Protein AF-A0A6C0QCG2-F1 (afdb_monomer_lite)

pLDDT: mean 83.0, std 20.89, range [31.16, 98.31]

Sequence (81 aa):
MIYPVSTAAPYLRALDPSLAAPLRSPLIGSLCSGYGGLDLGVQAALGGTLAWHAEVDPNASRILARHWPGVPNLGDITAVD

Radius of gyration: 18.87 Å; chains: 1; bounding box: 39×49×52 Å

Foldseek 3Di:
DDDDDDDDDPPPDDPDVVVPPPPPAAEDEEECCQLPPVVVVCCVPRNHDDQEYEHADPVSVVSVCVVCVPHYHPYDPVPDD

Secondary structure (DSSP, 8-state):
---------SS-S---GGG-S-----EEEEES-TTSHHHHHHHHHH--EEEEEE---HHHHHHHHHH-TTSPB---GGG--

Structure (mmCIF, N/CA/C/O backbone):
data_AF-A0A6C0QCG2-F1
#
_entry.id   AF-A0A6C0QCG2-F1
#
loop_
_atom_site.group_PDB
_atom_site.id
_atom_site.type_symbol
_atom_site.label_atom_id
_atom_site.label_alt_id
_atom_site.label_comp_id
_atom_site.label_asym_id
_atom_site.label_entity_id
_atom_site.label_seq_id
_atom_site.pdbx_PDB_ins_code
_atom_site.Cartn_x
_atom_site.Cartn_y
_atom_site.Cartn_z
_atom_site.occupancy
_atom_site.B_iso_or_equiv
_atom_site.auth_seq_id
_atom_site.auth_comp_id
_atom_site.auth_asym_id
_atom_site.auth_atom_id
_atom_site.pdbx_PDB_model_num
ATOM 1 N N . MET A 1 1 ? 5.393 37.810 38.195 1.00 42.47 1 MET A N 1
ATOM 2 C CA . MET A 1 1 ? 5.960 37.632 36.841 1.00 42.47 1 MET A CA 1
ATOM 3 C C . MET A 1 1 ? 6.003 36.115 36.636 1.00 42.47 1 MET A C 1
ATOM 5 O O . MET A 1 1 ? 6.807 35.501 37.309 1.00 42.47 1 MET A O 1
ATOM 9 N N . ILE A 1 2 ? 5.114 35.382 35.958 1.00 49.84 2 ILE A N 1
ATOM 10 C CA . ILE A 1 2 ? 4.073 35.569 34.925 1.00 49.84 2 ILE A CA 1
ATOM 11 C C . ILE A 1 2 ? 3.080 34.374 35.089 1.00 49.84 2 ILE A C 1
ATOM 13 O O . ILE A 1 2 ? 3.517 33.293 35.467 1.00 49.84 2 ILE A O 1
ATOM 17 N N . TYR A 1 3 ? 1.780 34.550 34.813 1.00 31.16 3 TYR A N 1
ATOM 18 C CA . TYR A 1 3 ? 0.755 33.486 34.618 1.00 31.16 3 TYR A CA 1
ATOM 19 C C . TYR A 1 3 ? 0.208 33.587 33.147 1.00 31.16 3 TYR A C 1
ATOM 21 O O . TYR A 1 3 ? 0.580 34.553 32.481 1.00 31.16 3 TYR A O 1
ATOM 29 N N . PRO A 1 4 ? -0.624 32.665 32.586 1.00 71.69 4 PRO A N 1
ATOM 30 C CA . PRO A 1 4 ? -0.256 31.647 31.578 1.00 71.69 4 PRO A CA 1
ATOM 31 C C . PRO A 1 4 ? -1.146 31.694 30.290 1.00 71.69 4 PRO A C 1
ATOM 33 O O . PRO A 1 4 ? -1.996 32.566 30.149 1.00 71.69 4 PRO A O 1
ATOM 36 N N . VAL A 1 5 ? -1.007 30.740 29.354 1.00 47.06 5 VAL A N 1
ATOM 37 C CA . VAL A 1 5 ? -1.983 30.425 28.269 1.00 47.06 5 VAL A CA 1
ATOM 38 C C . VAL A 1 5 ? -1.719 28.956 27.878 1.00 47.06 5 VAL A C 1
ATOM 40 O O . VAL A 1 5 ? -0.569 28.604 27.656 1.00 47.06 5 VAL A O 1
ATOM 43 N N . SER A 1 6 ? -2.607 27.961 27.980 1.00 52.75 6 SER A N 1
ATOM 44 C CA . SER A 1 6 ? -3.997 27.786 27.529 1.00 52.75 6 SER A CA 1
ATOM 45 C C . SER A 1 6 ? -4.210 28.066 26.042 1.00 52.75 6 SER A C 1
ATOM 47 O O . SER A 1 6 ? -4.495 29.184 25.627 1.00 52.75 6 SER A O 1
ATOM 49 N N . THR A 1 7 ? -4.124 27.015 25.232 1.00 47.22 7 THR A N 1
ATOM 50 C CA . THR A 1 7 ? -4.838 26.909 23.952 1.00 47.22 7 THR A CA 1
ATOM 51 C C . THR A 1 7 ? -5.202 25.428 23.812 1.00 47.22 7 THR A C 1
ATOM 53 O O . THR A 1 7 ? -4.388 24.611 23.404 1.00 47.22 7 THR A O 1
ATOM 56 N N . ALA A 1 8 ? -6.26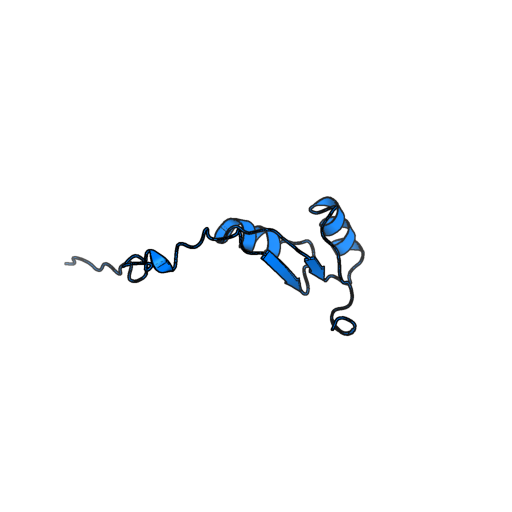1 24.978 24.495 1.00 43.22 8 ALA A N 1
ATOM 57 C CA . ALA A 1 8 ? -7.587 24.785 23.897 1.00 43.22 8 ALA A CA 1
ATOM 58 C C . ALA A 1 8 ? -7.450 24.060 22.547 1.00 43.22 8 ALA A C 1
ATOM 60 O O . ALA A 1 8 ? -6.985 24.648 21.582 1.00 43.22 8 ALA A O 1
ATOM 61 N N . ALA A 1 9 ? -7.753 22.767 22.428 1.00 47.00 9 ALA A N 1
ATOM 62 C CA . ALA A 1 9 ? -9.124 22.258 22.469 1.00 47.00 9 ALA A CA 1
ATOM 63 C C . ALA A 1 9 ? -10.140 23.219 21.811 1.00 47.00 9 ALA A C 1
ATOM 65 O O . ALA A 1 9 ? -10.923 23.841 22.526 1.00 47.00 9 ALA A O 1
ATOM 66 N N . PRO A 1 10 ? -10.181 23.326 20.466 1.00 41.62 10 PRO A N 1
ATOM 67 C CA . PRO A 1 10 ? -11.360 23.822 19.764 1.00 41.62 10 PRO A CA 1
ATOM 68 C C . PRO A 1 10 ? -12.130 22.686 19.066 1.00 41.62 10 PRO A C 1
ATOM 70 O O . PRO A 1 10 ? -13.283 22.876 18.707 1.00 41.62 10 PRO A O 1
ATOM 73 N N . TYR A 1 11 ? -11.537 21.496 18.896 1.00 40.50 11 TYR A N 1
ATOM 74 C CA . TYR A 1 11 ? -12.138 20.413 18.102 1.00 40.50 11 TYR A CA 1
ATOM 75 C C . TYR A 1 11 ? -13.074 19.484 18.879 1.00 40.50 11 TYR A C 1
ATOM 77 O O . TYR A 1 11 ? -13.822 18.723 18.277 1.00 40.50 11 TYR A O 1
ATOM 85 N N . LEU A 1 12 ? -13.076 19.551 20.212 1.00 43.19 12 LEU A N 1
ATOM 86 C CA . LEU A 1 12 ? -13.948 18.730 21.058 1.00 43.19 12 LEU A CA 1
ATOM 87 C C . LEU A 1 12 ? -15.207 19.490 21.487 1.00 43.19 12 LEU A C 1
ATOM 89 O O . LEU A 1 12 ? -15.646 19.389 22.631 1.00 43.19 12 LEU A O 1
ATOM 93 N N . ARG A 1 13 ? -15.794 20.278 20.580 1.00 48.78 13 ARG A N 1
ATOM 94 C CA . ARG A 1 13 ? -17.126 20.848 20.789 1.00 48.78 13 ARG A CA 1
ATOM 95 C C . ARG A 1 13 ? -18.057 20.353 19.689 1.00 48.78 13 ARG A C 1
ATOM 97 O O . ARG A 1 13 ? -18.039 20.863 18.581 1.00 48.78 13 ARG A O 1
ATOM 104 N N . ALA A 1 14 ? -18.844 19.346 20.071 1.00 52.34 14 ALA A N 1
ATOM 105 C CA . ALA A 1 14 ? -19.958 18.753 19.341 1.00 52.34 14 ALA A CA 1
ATOM 106 C C . ALA A 1 14 ? -19.614 18.227 17.937 1.00 52.34 14 ALA A C 1
ATOM 108 O O . ALA A 1 14 ? -19.890 18.868 16.929 1.00 52.34 14 ALA A O 1
ATOM 109 N N . LEU A 1 15 ? -19.121 16.984 17.874 1.00 58.59 15 LEU A N 1
ATOM 110 C CA . LEU A 1 15 ? -19.552 16.136 16.766 1.00 58.59 15 LEU A CA 1
ATOM 111 C C . LEU A 1 15 ? -21.077 16.046 16.876 1.00 58.59 15 LEU A C 1
ATOM 113 O O . LEU A 1 15 ? -21.596 15.671 17.930 1.00 58.59 15 LEU A O 1
ATOM 117 N N . ASP A 1 16 ? -21.782 16.466 15.830 1.00 58.72 16 ASP A N 1
ATOM 118 C CA . ASP A 1 16 ? -23.213 16.230 15.708 1.00 58.72 16 ASP A CA 1
ATOM 119 C C . ASP A 1 16 ? -23.471 14.726 15.940 1.00 58.72 16 ASP A C 1
ATOM 121 O O . ASP A 1 16 ? -22.855 13.902 15.260 1.00 58.72 16 ASP A O 1
ATOM 125 N N . PRO A 1 17 ? -24.328 14.318 16.892 1.00 54.31 17 PRO A N 1
ATOM 126 C CA . PRO A 1 17 ? -24.669 12.910 17.073 1.00 54.31 17 PRO A CA 1
ATOM 127 C C . PRO A 1 17 ? -25.297 12.275 15.817 1.00 54.31 17 PRO A C 1
ATOM 129 O O . PRO A 1 17 ? -25.297 11.053 15.705 1.00 54.31 17 PRO A O 1
ATOM 132 N N . SER A 1 18 ? -25.761 13.066 14.842 1.00 53.41 18 SER A N 1
ATOM 133 C CA . SER A 1 18 ? -26.172 12.590 13.514 1.00 53.4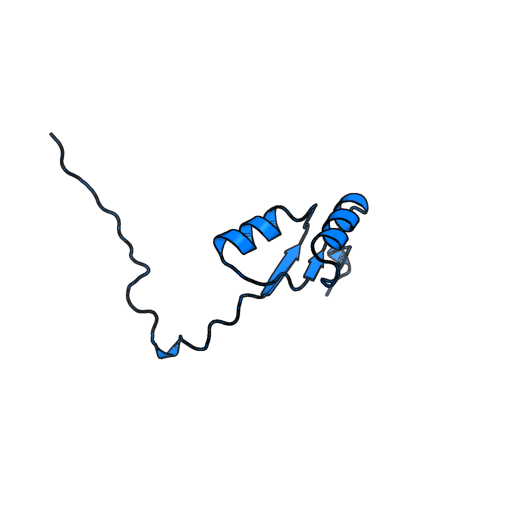1 18 SER A CA 1
ATOM 134 C C . SER A 1 18 ? -24.992 12.183 12.605 1.00 53.41 18 SER A C 1
ATOM 136 O O . SER A 1 18 ? -25.171 11.356 11.712 1.00 53.41 18 SER A O 1
ATOM 138 N N . LEU A 1 19 ? -23.769 12.672 12.875 1.00 53.44 19 LEU A N 1
ATOM 139 C CA . LEU A 1 19 ? -22.512 12.233 12.240 1.00 53.44 19 LEU A CA 1
ATOM 140 C C . LEU A 1 19 ? -21.929 10.972 12.894 1.00 53.44 19 LEU A C 1
ATOM 142 O O . LEU A 1 19 ? -20.984 10.389 12.363 1.00 53.44 19 LEU A O 1
ATOM 146 N N . ALA A 1 20 ? -22.501 10.510 14.010 1.00 58.56 20 ALA A N 1
ATOM 147 C CA . ALA A 1 20 ? -22.151 9.246 14.653 1.00 58.56 20 ALA A CA 1
ATOM 148 C C . ALA A 1 20 ? -22.787 8.040 13.935 1.00 58.56 20 ALA A C 1
ATOM 150 O O . ALA A 1 20 ? -23.243 7.085 14.567 1.00 58.56 20 ALA A O 1
ATOM 151 N N . ALA A 1 21 ? -22.781 8.040 12.596 1.00 60.03 21 ALA A N 1
ATOM 152 C CA . ALA A 1 21 ? -22.715 6.766 11.892 1.00 60.03 21 ALA A CA 1
ATOM 153 C C . ALA A 1 21 ? -21.521 6.000 12.491 1.00 60.03 21 ALA A C 1
ATOM 155 O O . ALA A 1 21 ? -20.513 6.645 12.799 1.00 60.03 21 ALA A O 1
ATOM 156 N N . PRO A 1 22 ? -21.605 4.675 12.718 1.00 58.34 22 PRO A N 1
ATOM 157 C CA . PRO A 1 22 ? -20.483 3.937 13.282 1.00 58.34 22 PRO A CA 1
ATOM 158 C C . PRO A 1 22 ? -19.261 4.277 12.438 1.00 58.34 22 PRO A C 1
ATOM 160 O O . PRO A 1 22 ? -19.277 4.007 11.234 1.00 58.34 22 PRO A O 1
ATOM 163 N N . LEU A 1 23 ? -18.275 4.961 13.035 1.00 62.09 23 LEU A N 1
ATOM 164 C CA . LEU A 1 23 ? -17.081 5.386 12.320 1.00 62.09 23 LEU A CA 1
ATOM 165 C C . LEU A 1 23 ? -16.401 4.098 11.886 1.00 62.09 23 LEU A C 1
ATOM 167 O O . LEU A 1 23 ? -15.743 3.421 12.676 1.00 62.09 23 LEU A O 1
ATOM 171 N N . ARG A 1 24 ? -16.669 3.688 10.645 1.00 73.94 24 ARG A N 1
ATOM 172 C CA . ARG A 1 24 ? -15.998 2.550 10.043 1.00 73.94 24 ARG A CA 1
ATOM 173 C C . ARG A 1 24 ? -14.516 2.878 10.126 1.00 73.94 24 ARG A C 1
ATOM 175 O O . ARG A 1 24 ? -14.123 3.991 9.780 1.00 73.94 24 ARG A O 1
ATOM 182 N N . SER A 1 25 ? -13.732 1.927 10.631 1.00 84.50 25 SER A N 1
ATOM 183 C CA . SER A 1 25 ? -12.275 2.040 10.649 1.00 84.50 25 SER A CA 1
ATOM 184 C C . SER A 1 25 ? -11.808 2.534 9.271 1.00 84.50 25 SER A C 1
ATOM 186 O O . SER A 1 25 ? -12.207 1.917 8.274 1.00 84.50 25 SER A O 1
ATOM 188 N N . PRO A 1 26 ? -11.058 3.649 9.176 1.00 90.44 26 PRO A N 1
ATOM 189 C CA . PRO A 1 26 ? -10.636 4.188 7.891 1.00 90.44 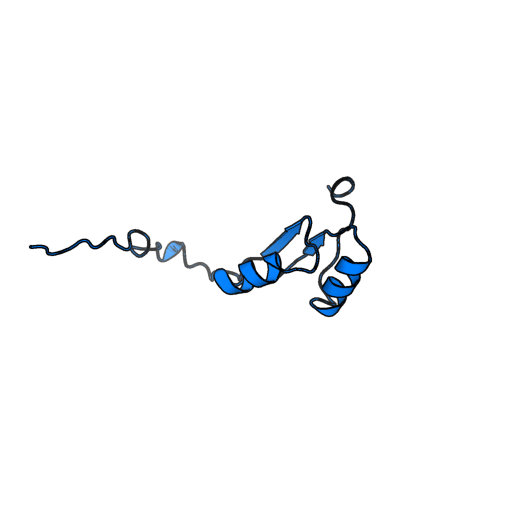26 PRO A CA 1
ATOM 190 C C . PRO A 1 26 ? -9.878 3.139 7.079 1.00 90.44 26 PRO A C 1
ATOM 192 O O . PRO A 1 26 ? -9.023 2.433 7.611 1.00 90.44 26 PRO A O 1
ATOM 195 N N . LEU A 1 27 ? -10.175 3.040 5.787 1.00 95.50 27 LEU A N 1
ATOM 196 C CA . LEU A 1 27 ? -9.366 2.234 4.881 1.00 95.50 27 LEU A CA 1
ATOM 197 C C . LEU A 1 27 ? -8.180 3.069 4.409 1.00 95.50 27 LEU A C 1
ATOM 199 O O . LEU A 1 27 ? -8.351 4.206 3.973 1.00 95.50 27 LEU A O 1
ATOM 203 N N . ILE A 1 28 ? -6.987 2.498 4.515 1.00 96.62 28 ILE A N 1
ATOM 204 C CA . ILE A 1 28 ? -5.734 3.161 4.169 1.00 96.62 28 ILE A CA 1
ATOM 205 C C . ILE A 1 28 ? -5.257 2.596 2.835 1.00 96.62 28 ILE A C 1
ATOM 207 O O . ILE A 1 28 ? -5.095 1.383 2.693 1.00 96.62 28 ILE A O 1
ATOM 211 N N . GLY A 1 29 ? -5.042 3.486 1.872 1.00 97.12 29 GLY A N 1
ATOM 212 C CA . GLY A 1 29 ? -4.304 3.209 0.647 1.00 97.12 29 GLY A CA 1
ATOM 213 C C . GLY A 1 29 ? -2.926 3.848 0.736 1.00 97.12 29 GLY A C 1
ATOM 214 O O . GLY A 1 29 ? -2.821 5.016 1.116 1.00 97.12 29 GLY A O 1
ATOM 215 N N . SER A 1 30 ? -1.884 3.084 0.423 1.00 97.75 30 SER A N 1
ATOM 216 C CA . SER A 1 30 ? -0.498 3.541 0.525 1.00 97.75 30 SER A CA 1
ATOM 217 C C . SER A 1 30 ? 0.175 3.573 -0.839 1.00 97.75 30 SER A C 1
ATOM 219 O O . SER A 1 30 ? 0.127 2.598 -1.583 1.00 97.75 30 SER A O 1
ATOM 221 N N . LEU A 1 31 ? 0.803 4.697 -1.171 1.00 97.19 31 LEU A N 1
ATOM 222 C CA . LEU A 1 31 ? 1.549 4.894 -2.411 1.00 97.19 31 LEU A CA 1
ATOM 223 C C . LEU A 1 31 ? 3.009 5.148 -2.062 1.00 97.19 31 LEU A C 1
ATOM 225 O O . LEU A 1 31 ? 3.284 5.885 -1.112 1.00 97.19 31 LEU A O 1
ATOM 229 N N . CYS A 1 32 ? 3.927 4.570 -2.840 1.00 96.88 32 CYS A N 1
ATOM 230 C CA . CYS A 1 32 ? 5.362 4.623 -2.549 1.00 96.88 32 CYS A CA 1
ATOM 231 C C . CYS A 1 32 ? 5.649 4.092 -1.135 1.00 96.88 32 CYS A C 1
ATOM 233 O O . CYS A 1 32 ? 6.333 4.735 -0.334 1.00 96.88 32 CYS A O 1
ATOM 235 N N . SER A 1 33 ? 5.042 2.951 -0.805 1.00 96.94 33 SER A N 1
ATOM 236 C CA . SER A 1 33 ? 4.934 2.446 0.568 1.00 96.94 33 SER A CA 1
ATOM 237 C C . SER A 1 33 ? 6.285 2.135 1.215 1.00 96.94 33 SER A C 1
ATOM 239 O O . SER A 1 33 ? 6.395 2.081 2.447 1.00 96.94 33 SER A O 1
ATOM 241 N N . GLY A 1 34 ? 7.332 1.929 0.414 1.00 97.44 34 GLY A N 1
ATOM 242 C CA . GLY A 1 34 ? 8.624 1.467 0.883 1.00 97.44 34 GLY A CA 1
ATOM 243 C C . GLY A 1 34 ? 8.447 0.184 1.689 1.00 97.44 34 GLY A C 1
ATOM 244 O O . GLY A 1 34 ? 7.726 -0.729 1.302 1.00 97.44 34 GLY A O 1
ATOM 245 N N . TYR A 1 35 ? 9.074 0.115 2.859 1.00 97.00 35 TYR A N 1
ATOM 246 C CA . TYR A 1 35 ? 8.919 -1.023 3.771 1.00 97.00 35 TYR A CA 1
ATOM 247 C C . TYR A 1 35 ? 7.705 -0.906 4.719 1.00 97.00 35 TYR A C 1
ATOM 249 O O . TYR A 1 35 ? 7.564 -1.730 5.622 1.00 97.00 35 TYR A O 1
ATOM 257 N N . GLY A 1 36 ? 6.847 0.110 4.554 1.00 97.25 36 GLY A N 1
ATOM 258 C CA . GLY A 1 36 ? 5.603 0.278 5.319 1.00 97.25 36 GLY A CA 1
ATOM 259 C C . GLY A 1 36 ? 5.707 1.138 6.583 1.00 97.25 36 GLY A C 1
ATOM 260 O O . GLY A 1 36 ? 4.847 1.075 7.463 1.00 97.25 36 GLY A O 1
ATOM 261 N N . GLY A 1 37 ? 6.762 1.950 6.713 1.00 97.44 37 GLY A N 1
ATOM 262 C CA . GLY A 1 37 ? 6.968 2.799 7.893 1.00 97.44 37 GLY A CA 1
ATOM 263 C C . GLY A 1 37 ? 5.855 3.833 8.103 1.00 97.44 37 GLY A C 1
ATOM 264 O O . GLY A 1 37 ? 5.374 4.004 9.225 1.00 97.44 37 GLY A O 1
ATOM 265 N N . LEU A 1 38 ? 5.413 4.490 7.024 1.00 96.94 38 LEU A N 1
ATOM 266 C CA . LEU A 1 38 ? 4.312 5.454 7.090 1.00 96.94 38 LEU A CA 1
ATOM 267 C C . LEU A 1 38 ? 2.978 4.764 7.399 1.00 96.94 38 LEU A C 1
ATOM 269 O O . LEU A 1 38 ? 2.203 5.280 8.198 1.00 96.94 38 LEU A O 1
ATOM 273 N N . ASP A 1 39 ? 2.749 3.575 6.842 1.00 96.56 39 ASP A N 1
ATOM 274 C CA . ASP A 1 39 ? 1.517 2.805 7.043 1.00 96.56 39 ASP A CA 1
ATOM 275 C C . ASP A 1 39 ? 1.311 2.451 8.513 1.00 96.56 39 ASP A C 1
ATOM 277 O O . ASP A 1 39 ? 0.207 2.593 9.043 1.00 96.56 39 ASP A O 1
ATOM 281 N N . LEU A 1 40 ? 2.380 2.019 9.187 1.00 96.44 40 LEU A N 1
ATOM 282 C CA . LEU A 1 40 ? 2.372 1.756 10.626 1.00 96.44 40 LEU A CA 1
ATOM 283 C C . LEU A 1 40 ? 2.156 3.040 11.430 1.00 96.44 40 LEU A C 1
ATOM 285 O O . LEU A 1 40 ? 1.388 3.034 12.388 1.00 96.44 40 LEU A O 1
ATOM 289 N N . GLY A 1 41 ? 2.803 4.141 11.037 1.00 96.56 41 GLY A N 1
ATOM 290 C CA . GLY A 1 41 ? 2.652 5.438 11.699 1.00 96.56 41 GLY A CA 1
ATOM 291 C C . GLY A 1 41 ? 1.219 5.972 11.634 1.00 96.56 41 GLY A C 1
ATOM 292 O O . GLY A 1 41 ? 0.669 6.390 12.652 1.00 96.56 41 GLY A O 1
ATOM 293 N N . VAL A 1 42 ? 0.589 5.902 10.460 1.00 94.94 42 VAL A N 1
ATOM 294 C CA . VAL A 1 42 ? -0.809 6.308 10.254 1.00 94.94 42 VAL A CA 1
ATOM 295 C C . VAL A 1 42 ? -1.758 5.400 11.031 1.00 94.94 42 VAL A C 1
ATOM 297 O O . VAL A 1 42 ? -2.602 5.913 11.764 1.00 94.94 42 VAL A O 1
ATOM 300 N N . GLN A 1 43 ? -1.584 4.075 10.947 1.00 94.62 43 GLN A N 1
ATOM 301 C CA . GLN A 1 43 ? -2.385 3.123 11.728 1.00 94.62 43 GLN A CA 1
ATOM 302 C C . GLN A 1 43 ? -2.273 3.385 13.236 1.00 94.62 43 GLN A C 1
ATOM 304 O O . GLN A 1 43 ? -3.275 3.329 13.945 1.00 94.62 43 GLN A O 1
ATOM 309 N N . ALA A 1 44 ? -1.079 3.715 13.733 1.00 94.94 44 ALA A N 1
ATOM 310 C CA . ALA A 1 44 ? -0.865 4.028 15.143 1.00 94.94 44 ALA A CA 1
ATOM 311 C C . ALA A 1 44 ? -1.492 5.368 15.566 1.00 94.94 44 ALA A C 1
ATOM 313 O O . ALA A 1 44 ? -2.022 5.469 16.671 1.00 94.94 44 ALA A O 1
ATOM 314 N N . ALA A 1 45 ? -1.431 6.396 14.717 1.00 94.75 45 ALA A N 1
ATOM 315 C CA . ALA A 1 45 ? -1.915 7.735 15.051 1.00 94.75 45 ALA A CA 1
ATOM 316 C C . ALA A 1 45 ? -3.434 7.896 14.882 1.00 94.75 45 ALA A C 1
ATOM 318 O O . ALA A 1 45 ? -4.062 8.618 15.654 1.00 94.75 45 ALA A O 1
ATOM 319 N N . LEU A 1 46 ? -4.012 7.256 13.862 1.00 90.19 46 LEU A N 1
ATOM 320 C CA . LEU A 1 46 ? -5.389 7.491 13.414 1.00 90.19 46 LEU A CA 1
ATOM 321 C C . LEU A 1 46 ? -6.268 6.231 13.453 1.00 90.19 46 LEU A C 1
ATOM 323 O O . LEU A 1 46 ? -7.476 6.322 13.233 1.00 90.19 46 LEU A O 1
ATOM 327 N N . GLY A 1 47 ? -5.689 5.059 13.728 1.00 90.75 47 GLY A N 1
ATOM 328 C CA . GLY A 1 47 ? -6.345 3.778 13.478 1.00 90.75 47 GLY A CA 1
ATOM 329 C C . GLY A 1 47 ? -6.437 3.476 11.980 1.00 90.75 47 GLY A C 1
ATOM 330 O O . GLY A 1 47 ? -5.771 4.103 11.157 1.00 90.75 47 GLY A O 1
ATOM 331 N N . GLY A 1 48 ? -7.279 2.511 11.617 1.00 93.25 48 GLY A N 1
ATOM 332 C CA . GLY A 1 48 ? -7.529 2.153 10.224 1.00 93.25 48 GLY A CA 1
ATOM 333 C C . GLY A 1 48 ? -7.058 0.754 9.844 1.00 93.25 48 GLY A C 1
ATOM 334 O O . GLY A 1 48 ? -6.493 0.007 10.642 1.00 93.25 48 GLY A O 1
ATOM 335 N N . THR A 1 49 ? -7.332 0.379 8.602 1.00 95.19 49 THR A N 1
ATOM 336 C CA . THR A 1 49 ? -6.948 -0.907 8.020 1.00 95.19 49 THR A CA 1
ATOM 337 C C . THR A 1 49 ? -6.311 -0.658 6.664 1.00 95.19 49 THR A C 1
ATOM 339 O O . THR A 1 49 ? -6.934 -0.053 5.793 1.00 95.19 49 THR A O 1
ATOM 342 N N . LEU A 1 50 ? -5.072 -1.120 6.485 1.00 96.94 50 LEU A N 1
ATOM 343 C CA . LEU A 1 50 ? -4.392 -1.065 5.194 1.00 96.94 50 LEU A CA 1
ATOM 344 C C . LEU A 1 50 ? -5.146 -1.949 4.194 1.00 96.94 50 LEU A C 1
ATOM 346 O O . LEU A 1 50 ? -5.222 -3.163 4.366 1.00 96.94 50 LEU A O 1
ATOM 350 N N . ALA A 1 51 ? -5.750 -1.319 3.191 1.00 97.75 51 ALA A N 1
ATOM 351 C CA . ALA A 1 51 ? -6.587 -1.979 2.197 1.00 97.75 51 ALA A CA 1
ATOM 352 C C . ALA A 1 51 ? -5.789 -2.385 0.957 1.00 97.75 51 ALA A C 1
ATOM 354 O O . ALA A 1 51 ? -6.092 -3.406 0.347 1.00 97.75 51 ALA A O 1
ATOM 355 N N . TRP A 1 52 ? -4.781 -1.593 0.596 1.00 97.81 52 TRP A N 1
ATOM 356 C CA . TRP A 1 52 ? -3.854 -1.843 -0.505 1.00 97.81 52 TRP A CA 1
ATOM 357 C C . TRP A 1 52 ? -2.608 -0.969 -0.340 1.00 97.81 52 TRP A C 1
ATOM 359 O O . TRP A 1 52 ? -2.635 0.060 0.344 1.00 97.81 52 TRP A O 1
ATOM 369 N N . HIS A 1 53 ? -1.516 -1.374 -0.977 1.00 98.06 53 HIS A N 1
ATOM 370 C CA . HIS A 1 53 ? -0.282 -0.599 -1.047 1.00 98.06 53 HIS A CA 1
ATOM 371 C C . HIS A 1 53 ? 0.316 -0.655 -2.456 1.00 98.06 53 HIS A C 1
ATOM 373 O O . HIS A 1 53 ? -0.030 -1.541 -3.230 1.00 98.06 53 HIS A O 1
ATOM 379 N N . ALA A 1 54 ? 1.205 0.270 -2.806 1.00 98.31 54 ALA A N 1
ATOM 380 C CA . ALA A 1 54 ? 1.893 0.285 -4.093 1.00 98.31 54 ALA A CA 1
ATOM 381 C C . ALA A 1 54 ? 3.390 0.531 -3.887 1.00 98.31 54 ALA A C 1
ATOM 383 O O . ALA A 1 54 ? 3.804 1.598 -3.424 1.00 98.31 54 ALA A O 1
ATOM 384 N N . GLU A 1 55 ? 4.191 -0.480 -4.216 1.00 98.25 55 GLU A N 1
ATOM 385 C CA . GLU A 1 55 ? 5.647 -0.455 -4.123 1.00 98.25 55 GLU A CA 1
ATOM 386 C C . GLU A 1 55 ? 6.266 -1.250 -5.278 1.00 98.25 55 GLU A C 1
ATOM 388 O O . GLU A 1 55 ? 5.866 -2.390 -5.535 1.00 98.25 55 GLU A O 1
ATOM 393 N N . VAL A 1 56 ? 7.247 -0.649 -5.955 1.00 97.81 56 VAL A N 1
ATOM 394 C CA . VAL A 1 56 ? 7.935 -1.215 -7.128 1.00 97.81 56 VAL A CA 1
ATOM 395 C C . VAL A 1 56 ? 9.255 -1.890 -6.765 1.00 97.81 56 VAL A C 1
ATOM 397 O O . VAL A 1 56 ? 9.694 -2.790 -7.482 1.00 97.81 56 VAL A O 1
ATOM 400 N N . ASP A 1 57 ? 9.892 -1.500 -5.657 1.00 98.12 57 ASP A N 1
ATOM 401 C CA . ASP A 1 57 ? 11.113 -2.139 -5.182 1.00 98.12 57 ASP A CA 1
ATOM 402 C C . ASP A 1 57 ? 10.812 -3.569 -4.687 1.00 98.12 57 ASP A C 1
ATOM 404 O O . ASP A 1 57 ? 9.999 -3.769 -3.770 1.00 98.12 57 ASP A O 1
ATOM 408 N N . PRO A 1 58 ? 11.479 -4.599 -5.243 1.00 97.94 58 PRO A N 1
ATOM 409 C CA . PRO A 1 58 ? 11.220 -5.985 -4.866 1.00 97.94 58 PRO A CA 1
ATOM 410 C C . PRO A 1 58 ? 11.580 -6.308 -3.412 1.00 97.94 58 PRO A C 1
ATOM 412 O O . PRO A 1 58 ? 10.974 -7.199 -2.812 1.00 97.94 58 PRO A O 1
ATOM 415 N N . ASN A 1 59 ? 12.568 -5.627 -2.825 1.00 98.31 59 ASN A N 1
ATOM 416 C CA . ASN A 1 59 ? 13.012 -5.918 -1.460 1.00 98.31 59 ASN A CA 1
ATOM 417 C C . ASN A 1 59 ? 12.017 -5.367 -0.437 1.00 98.31 59 ASN A C 1
ATOM 419 O O . ASN A 1 59 ? 11.600 -6.089 0.471 1.00 98.31 59 ASN A O 1
ATOM 423 N N . ALA A 1 60 ? 11.585 -4.127 -0.627 1.00 98.00 60 ALA A N 1
ATOM 424 C CA . ALA A 1 60 ? 10.532 -3.477 0.130 1.00 98.00 60 ALA A CA 1
ATOM 425 C C . ALA A 1 60 ? 9.205 -4.246 0.008 1.00 98.00 60 ALA A C 1
ATOM 427 O O . ALA A 1 60 ? 8.602 -4.603 1.020 1.00 98.00 60 ALA A O 1
ATOM 428 N N . SER A 1 61 ? 8.829 -4.653 -1.208 1.00 98.19 61 SER A N 1
ATOM 429 C CA . SER A 1 61 ? 7.635 -5.472 -1.463 1.00 98.19 61 SER A CA 1
ATOM 430 C C . SER A 1 61 ? 7.621 -6.789 -0.676 1.00 98.19 61 SER A C 1
ATOM 432 O O . SER A 1 61 ? 6.580 -7.198 -0.162 1.00 98.19 61 SER A O 1
ATOM 434 N N . ARG A 1 62 ? 8.775 -7.457 -0.522 1.00 98.31 62 ARG A N 1
ATOM 435 C CA . ARG A 1 62 ? 8.891 -8.680 0.299 1.00 98.31 62 ARG A CA 1
ATOM 436 C C . ARG A 1 62 ? 8.664 -8.416 1.786 1.00 98.31 62 ARG A C 1
ATOM 438 O O . ARG A 1 62 ? 8.151 -9.290 2.483 1.00 98.31 62 ARG A O 1
ATOM 445 N N . ILE A 1 63 ? 9.058 -7.242 2.276 1.00 98.12 63 ILE A N 1
ATOM 446 C CA . ILE A 1 63 ? 8.804 -6.826 3.660 1.00 98.12 63 ILE A CA 1
ATOM 447 C C . ILE A 1 63 ? 7.306 -6.566 3.848 1.00 98.12 63 ILE A C 1
ATOM 449 O O . ILE A 1 63 ? 6.716 -7.102 4.787 1.00 98.12 63 ILE A O 1
ATOM 453 N N . LEU A 1 64 ? 6.677 -5.841 2.919 1.00 98.00 64 LEU A N 1
ATOM 454 C CA . LEU A 1 64 ? 5.236 -5.580 2.946 1.00 98.00 64 LEU A CA 1
ATOM 455 C C . LEU A 1 64 ? 4.420 -6.879 2.925 1.00 98.00 64 LEU A C 1
ATOM 457 O O . LEU A 1 64 ? 3.566 -7.065 3.785 1.00 98.00 64 LEU A O 1
ATOM 461 N N . ALA A 1 65 ? 4.754 -7.831 2.049 1.00 97.88 65 ALA A N 1
ATOM 462 C CA . ALA A 1 65 ? 4.080 -9.132 1.983 1.00 97.88 65 ALA A CA 1
ATOM 463 C C . ALA A 1 65 ? 4.213 -9.955 3.279 1.00 97.88 65 ALA A C 1
ATOM 465 O O . ALA A 1 65 ? 3.355 -10.779 3.589 1.00 97.88 65 ALA A O 1
ATOM 466 N N . ARG A 1 66 ? 5.281 -9.742 4.058 1.00 97.44 66 ARG A N 1
ATOM 467 C CA . ARG A 1 66 ? 5.441 -10.363 5.379 1.00 97.44 66 ARG A CA 1
ATOM 468 C C . ARG A 1 66 ? 4.582 -9.676 6.440 1.00 97.44 66 ARG A C 1
ATOM 470 O O . ARG A 1 66 ? 4.040 -10.364 7.301 1.00 97.44 66 ARG A O 1
ATOM 477 N N . HIS A 1 67 ? 4.506 -8.347 6.422 1.00 95.31 67 HIS A N 1
ATOM 478 C CA . HIS A 1 67 ? 3.713 -7.579 7.384 1.00 95.31 67 HIS A CA 1
ATOM 479 C C . HIS A 1 67 ? 2.208 -7.690 7.119 1.00 95.31 67 HIS A C 1
ATOM 481 O O . HIS A 1 67 ? 1.438 -7.844 8.066 1.00 95.31 67 HIS A O 1
ATOM 487 N N . TRP A 1 68 ? 1.802 -7.698 5.848 1.00 97.06 68 TRP A N 1
ATOM 488 C CA . TRP A 1 68 ? 0.410 -7.759 5.409 1.00 97.06 68 TRP A CA 1
ATOM 489 C C . TRP A 1 68 ? 0.195 -8.802 4.291 1.00 97.06 68 TRP A C 1
ATOM 491 O O . TRP A 1 68 ? -0.041 -8.439 3.141 1.00 97.06 68 TRP A O 1
ATOM 501 N N . PRO A 1 69 ?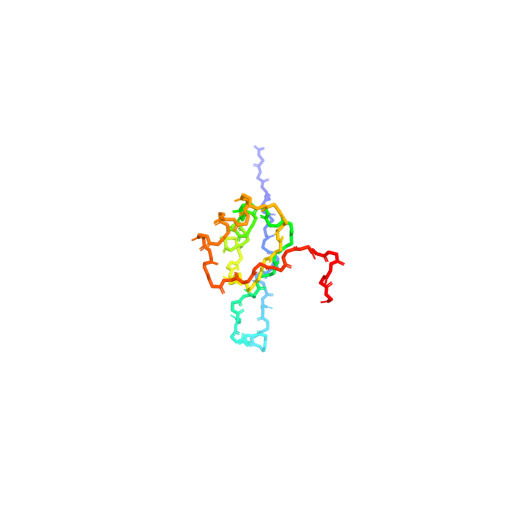 0.198 -10.115 4.604 1.00 96.38 69 PRO A N 1
ATOM 502 C CA . PRO A 1 69 ? 0.114 -11.184 3.595 1.00 96.38 69 PRO A CA 1
ATOM 503 C C . PRO A 1 69 ? -1.162 -11.206 2.738 1.00 96.38 69 PRO A C 1
ATOM 505 O O . PRO A 1 69 ? -1.194 -11.872 1.709 1.00 96.38 69 PRO A O 1
ATOM 508 N N . GLY A 1 70 ? -2.228 -10.533 3.182 1.00 96.44 70 GLY A N 1
ATOM 509 C CA . GLY A 1 70 ? -3.517 -10.465 2.485 1.00 96.44 70 GLY A CA 1
ATOM 510 C C . GLY A 1 70 ? -3.821 -9.112 1.843 1.00 96.44 70 GLY A C 1
ATOM 511 O O . GLY A 1 70 ? -4.918 -8.936 1.322 1.00 96.44 70 GLY A O 1
ATOM 512 N N . VAL A 1 71 ? -2.895 -8.153 1.910 1.00 97.94 71 VAL A N 1
ATOM 513 C CA . VAL A 1 71 ? -3.084 -6.814 1.347 1.00 97.94 71 VAL A CA 1
ATOM 514 C C . VAL A 1 71 ? -2.405 -6.761 -0.025 1.00 97.94 71 VAL A C 1
ATOM 516 O O . VAL A 1 71 ? -1.233 -7.122 -0.132 1.00 97.94 71 VAL A O 1
ATOM 519 N N . PRO A 1 72 ? -3.117 -6.364 -1.094 1.00 97.88 72 PRO A N 1
ATOM 520 C CA . PRO A 1 72 ? -2.552 -6.351 -2.435 1.00 97.88 72 PRO A CA 1
ATOM 521 C C . PRO A 1 72 ? -1.490 -5.256 -2.591 1.00 97.88 72 PRO A C 1
ATOM 523 O O . PRO A 1 72 ? -1.704 -4.109 -2.190 1.00 97.88 72 PRO A O 1
ATOM 526 N N . ASN A 1 73 ? -0.381 -5.620 -3.248 1.00 98.12 73 ASN A N 1
ATOM 527 C CA . ASN A 1 73 ? 0.569 -4.669 -3.814 1.00 98.12 73 ASN A CA 1
ATOM 528 C C . ASN A 1 73 ? 0.166 -4.339 -5.257 1.00 98.12 73 ASN A C 1
ATOM 530 O O . ASN A 1 73 ? 0.190 -5.228 -6.107 1.00 98.12 73 ASN A O 1
ATOM 534 N N . LEU A 1 74 ? -0.169 -3.083 -5.538 1.00 98.06 74 LEU A N 1
ATOM 535 C CA . LEU A 1 74 ? -0.538 -2.611 -6.874 1.00 98.06 74 LEU A CA 1
ATOM 536 C C . LEU A 1 74 ? 0.682 -2.390 -7.785 1.00 98.06 74 LEU A C 1
ATOM 538 O O . LEU A 1 74 ? 0.527 -2.297 -8.998 1.00 98.06 74 LEU A O 1
ATOM 542 N N . GLY A 1 75 ? 1.897 -2.365 -7.227 1.00 97.12 75 GLY A N 1
ATOM 543 C CA . GLY A 1 75 ? 3.132 -2.240 -7.997 1.00 97.12 75 GLY A CA 1
ATOM 544 C C . GLY A 1 75 ? 3.333 -0.841 -8.578 1.00 97.12 75 GLY A C 1
ATOM 545 O O . GLY A 1 75 ? 3.330 0.145 -7.840 1.00 97.12 75 GLY A O 1
ATOM 546 N N . ASP A 1 76 ? 3.568 -0.765 -9.891 1.00 96.81 76 ASP A N 1
ATOM 547 C CA . ASP A 1 76 ? 3.841 0.493 -10.589 1.00 96.81 76 ASP A CA 1
ATOM 548 C C . ASP A 1 76 ? 2.591 1.366 -10.671 1.00 96.81 76 ASP A C 1
ATOM 550 O O . ASP A 1 76 ? 1.688 1.166 -11.479 1.00 96.81 76 ASP A O 1
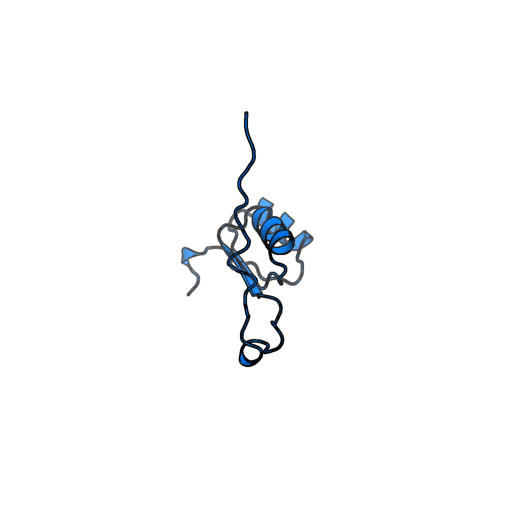ATOM 554 N N . ILE A 1 77 ? 2.613 2.389 -9.833 1.00 95.88 77 ILE A N 1
ATOM 555 C CA . ILE A 1 77 ? 1.622 3.445 -9.697 1.00 95.88 77 ILE A CA 1
ATOM 556 C C . ILE A 1 77 ? 1.277 4.150 -11.018 1.00 95.88 77 ILE A C 1
ATOM 558 O O . ILE A 1 77 ? 0.170 4.659 -11.156 1.00 95.88 77 ILE A O 1
ATOM 562 N N . THR A 1 78 ? 2.190 4.181 -11.993 1.00 96.06 78 THR A N 1
ATOM 563 C CA . THR A 1 78 ? 1.945 4.811 -13.301 1.00 96.06 78 THR A CA 1
ATOM 564 C C . THR A 1 78 ? 1.071 3.966 -14.230 1.00 96.06 78 THR A C 1
ATOM 566 O O . THR A 1 78 ? 0.597 4.469 -15.247 1.00 96.06 78 THR A O 1
ATOM 569 N N . ALA A 1 79 ? 0.845 2.697 -13.879 1.00 94.81 79 ALA A N 1
ATOM 570 C CA . ALA A 1 79 ? 0.037 1.743 -14.632 1.00 94.81 79 ALA A CA 1
ATOM 571 C C . ALA A 1 79 ? -1.318 1.423 -13.965 1.00 94.81 79 ALA A C 1
ATOM 573 O O . ALA A 1 79 ? -2.060 0.581 -14.473 1.00 94.81 79 ALA A O 1
ATOM 57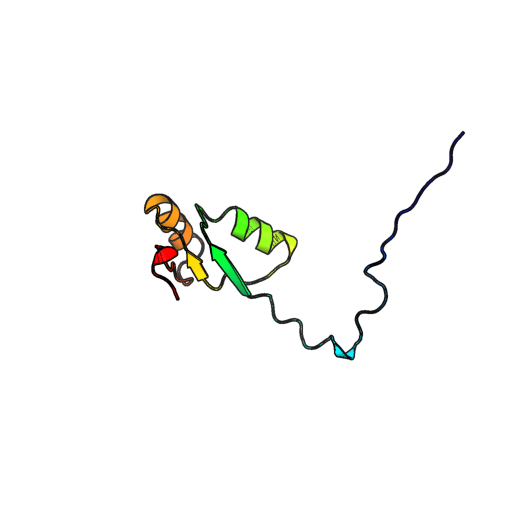4 N N . VAL A 1 80 ? -1.629 2.061 -12.832 1.00 88.12 80 VAL A N 1
ATOM 575 C CA . VAL A 1 80 ? -2.882 1.900 -12.074 1.00 88.12 80 VAL A CA 1
ATOM 576 C C . VAL A 1 80 ? -3.856 3.034 -12.447 1.00 88.12 80 VAL A C 1
ATOM 578 O O . VAL A 1 80 ? -3.411 4.166 -12.624 1.00 88.12 80 VAL A O 1
ATOM 581 N N . ASP A 1 81 ? -5.155 2.724 -12.577 1.00 84.69 81 ASP A N 1
ATOM 582 C CA . ASP A 1 81 ? -6.256 3.640 -12.971 1.00 84.69 81 ASP A CA 1
ATOM 583 C C . ASP A 1 81 ? -7.063 4.156 -11.762 1.00 84.69 81 ASP A C 1
ATOM 585 O O . ASP A 1 81 ? -7.265 3.363 -10.806 1.00 84.69 81 ASP A O 1
#